Protein AF-A0A958U1J9-F1 (afdb_monomer)

Structure (mmCIF, N/CA/C/O backbone):
data_AF-A0A958U1J9-F1
#
_entry.id   AF-A0A958U1J9-F1
#
loop_
_atom_site.group_PDB
_atom_site.id
_atom_site.type_symbol
_atom_site.label_atom_id
_atom_site.label_alt_id
_atom_site.label_comp_id
_atom_site.label_asym_id
_atom_site.label_entity_id
_atom_site.label_seq_id
_atom_site.pdbx_PDB_ins_code
_atom_site.Cartn_x
_atom_site.Cartn_y
_atom_site.Cartn_z
_atom_site.occupancy
_atom_site.B_iso_or_equiv
_atom_site.auth_seq_id
_atom_site.auth_comp_id
_atom_site.auth_asym_id
_atom_site.auth_atom_id
_atom_site.pdbx_PDB_model_num
ATOM 1 N N . MET A 1 1 ? 37.761 16.733 13.595 1.00 35.94 1 MET A N 1
ATOM 2 C CA . MET A 1 1 ? 36.611 16.079 14.252 1.00 35.94 1 MET A CA 1
ATOM 3 C C . MET A 1 1 ? 35.349 16.746 13.735 1.00 35.94 1 MET A C 1
ATOM 5 O O . MET A 1 1 ? 35.043 17.845 14.166 1.00 35.94 1 MET A O 1
ATOM 9 N N . GLY A 1 2 ? 34.704 16.159 12.726 1.00 31.02 2 GLY A N 1
ATOM 10 C CA . GLY A 1 2 ? 33.433 16.655 12.197 1.00 31.02 2 GLY A CA 1
ATOM 11 C C . GLY A 1 2 ? 32.315 15.774 12.729 1.00 31.02 2 GLY A C 1
ATOM 12 O O . GLY A 1 2 ? 32.254 14.595 12.390 1.00 31.02 2 GLY A O 1
ATOM 13 N N . THR A 1 3 ? 31.477 16.317 13.603 1.00 31.41 3 THR A N 1
ATOM 14 C CA . THR A 1 3 ? 30.241 15.675 14.044 1.00 31.41 3 THR A CA 1
ATOM 15 C C . THR A 1 3 ? 29.249 15.708 12.887 1.00 31.41 3 THR A C 1
ATOM 17 O O . THR A 1 3 ? 28.712 16.752 12.530 1.00 31.41 3 THR A O 1
ATOM 20 N N . ILE A 1 4 ? 29.041 14.552 12.260 1.00 35.59 4 ILE A N 1
ATOM 21 C CA . ILE A 1 4 ? 27.973 14.347 11.284 1.00 35.59 4 ILE A CA 1
ATOM 22 C C . ILE A 1 4 ? 26.666 14.361 12.076 1.00 35.59 4 ILE A C 1
ATOM 24 O O . ILE A 1 4 ? 26.430 13.477 12.900 1.00 35.59 4 ILE A O 1
ATOM 28 N N . SER A 1 5 ? 25.847 15.393 11.862 1.00 32.66 5 SER A N 1
ATOM 29 C CA . SER A 1 5 ? 24.503 15.459 12.422 1.00 32.66 5 SER A CA 1
ATOM 30 C C . SER A 1 5 ? 23.692 14.294 11.869 1.00 32.66 5 SER A C 1
ATOM 32 O O . SER A 1 5 ? 23.512 14.159 10.656 1.00 32.66 5 SER A O 1
ATOM 34 N N . THR A 1 6 ? 23.208 13.442 12.760 1.00 35.81 6 THR A N 1
ATOM 35 C CA . THR A 1 6 ? 22.239 12.403 12.442 1.00 35.81 6 THR A CA 1
ATOM 36 C C . THR A 1 6 ? 20.972 13.075 11.922 1.00 35.81 6 THR A C 1
ATOM 38 O O . THR A 1 6 ? 20.286 13.761 12.673 1.00 35.81 6 THR A O 1
ATOM 41 N N . ASN A 1 7 ? 20.684 12.910 10.628 1.00 34.97 7 ASN A N 1
ATOM 42 C CA . ASN A 1 7 ? 19.399 13.277 10.043 1.00 34.97 7 ASN A CA 1
ATOM 43 C C . ASN A 1 7 ? 18.311 12.439 10.721 1.00 34.97 7 ASN A C 1
ATOM 45 O O . ASN A 1 7 ? 18.101 11.273 10.384 1.00 34.97 7 ASN A O 1
ATOM 49 N N . GLU A 1 8 ? 17.652 13.036 11.707 1.00 37.38 8 GLU A N 1
ATOM 50 C CA . GLU A 1 8 ? 16.479 12.477 12.357 1.00 37.38 8 GLU A CA 1
ATOM 51 C C . GLU A 1 8 ? 15.354 12.326 11.324 1.00 37.38 8 GLU A C 1
ATOM 53 O O . GLU A 1 8 ? 14.967 13.260 10.618 1.00 37.38 8 GLU A O 1
ATOM 58 N N . SER A 1 9 ? 14.850 11.100 11.198 1.00 40.97 9 SER A N 1
ATOM 59 C CA . SER A 1 9 ? 13.757 10.742 10.303 1.00 40.97 9 SER A CA 1
ATOM 60 C C . SER A 1 9 ? 12.461 11.441 10.732 1.00 40.97 9 SER A C 1
ATOM 62 O O . SER A 1 9 ? 11.835 11.044 11.712 1.00 40.97 9 SER A O 1
ATOM 64 N N . ASN A 1 10 ? 12.018 12.441 9.973 1.00 40.97 10 ASN A N 1
ATOM 65 C CA . ASN A 1 10 ? 10.866 13.300 10.293 1.00 40.97 10 ASN A CA 1
ATOM 66 C C . ASN A 1 10 ? 9.470 12.669 10.069 1.00 40.97 10 ASN A C 1
ATOM 68 O O . ASN A 1 10 ? 8.486 13.379 9.847 1.00 40.97 10 ASN A O 1
ATOM 72 N N . PHE A 1 11 ? 9.340 11.344 10.157 1.00 45.06 11 PHE A N 1
ATOM 73 C CA . PHE A 1 11 ? 8.036 10.676 10.082 1.00 45.06 11 PHE A CA 1
ATOM 74 C C . PHE A 1 11 ? 7.905 9.590 11.148 1.00 45.06 11 PHE A C 1
ATOM 76 O O . PHE A 1 11 ? 7.934 8.386 10.878 1.00 45.06 11 PHE A O 1
ATOM 83 N N . ASP A 1 12 ? 7.784 10.044 12.393 1.00 43.97 12 ASP A N 1
ATOM 84 C CA . ASP A 1 12 ? 7.410 9.204 13.519 1.00 43.97 12 ASP A CA 1
ATOM 85 C C . ASP A 1 12 ? 5.885 9.237 13.711 1.00 43.97 12 ASP A C 1
ATOM 87 O O . ASP A 1 12 ? 5.311 10.045 14.441 1.00 43.97 12 ASP A O 1
ATOM 91 N N . LEU A 1 13 ? 5.197 8.339 13.003 1.00 50.03 13 LEU A N 1
ATOM 92 C CA . LEU A 1 13 ? 3.745 8.159 13.108 1.00 50.03 13 LEU A CA 1
ATOM 93 C C . LEU A 1 13 ? 3.282 7.780 14.528 1.00 50.03 13 LEU A C 1
ATOM 95 O O . LEU A 1 13 ? 2.092 7.886 14.822 1.00 50.03 13 LEU A O 1
ATOM 99 N N . LYS A 1 14 ? 4.189 7.339 15.413 1.00 42.78 14 LYS A N 1
ATOM 100 C CA . LYS A 1 14 ? 3.844 6.998 16.801 1.00 42.78 14 LYS A CA 1
ATOM 101 C C . LYS A 1 14 ? 3.629 8.234 17.679 1.00 42.78 14 LYS A C 1
ATOM 103 O O . LYS A 1 14 ? 2.941 8.122 18.692 1.00 42.78 14 LYS A O 1
ATOM 108 N N . THR A 1 15 ? 4.173 9.394 17.305 1.00 38.66 15 THR A N 1
ATOM 109 C CA . THR A 1 15 ? 4.188 10.599 18.155 1.00 38.66 15 THR A CA 1
ATOM 110 C C . THR A 1 15 ? 3.290 11.734 17.661 1.00 38.66 15 THR A C 1
ATOM 112 O O . THR A 1 15 ? 2.997 12.655 18.428 1.00 38.66 15 THR A O 1
ATOM 115 N N . ARG A 1 16 ? 2.758 11.671 16.432 1.00 47.25 16 ARG A N 1
ATOM 116 C CA . ARG A 1 16 ? 1.786 12.669 15.955 1.00 47.25 16 ARG A CA 1
ATOM 117 C C . ARG A 1 16 ? 0.416 12.470 16.603 1.00 47.25 16 ARG A C 1
ATOM 119 O O . ARG A 1 16 ? -0.243 11.445 16.423 1.00 47.25 16 ARG A O 1
ATOM 126 N N . LYS A 1 17 ? -0.048 13.488 17.337 1.00 45.88 17 LYS A N 1
ATOM 127 C CA . LYS A 1 17 ? -1.454 13.575 17.750 1.00 45.88 17 LYS A CA 1
ATOM 128 C C . LYS A 1 17 ? -2.325 13.628 16.482 1.00 45.88 17 LYS A C 1
ATOM 130 O O . LYS A 1 17 ? -2.000 14.380 15.567 1.00 45.88 17 LYS A O 1
ATOM 135 N N . PRO A 1 18 ? -3.404 12.836 16.397 1.00 52.38 18 PRO A N 1
ATOM 136 C CA . PRO A 1 18 ? -4.291 12.853 15.239 1.00 52.38 18 PRO A CA 1
ATOM 137 C C . PRO A 1 18 ? -4.917 14.243 15.084 1.00 52.38 18 PRO A C 1
ATOM 139 O O . PRO A 1 18 ? -5.514 14.760 16.025 1.00 52.38 18 PRO A O 1
ATOM 142 N N . ASN A 1 19 ? -4.821 14.827 13.889 1.00 50.81 19 ASN A N 1
ATOM 143 C CA . ASN A 1 19 ? -5.411 16.141 13.598 1.00 50.81 19 ASN A CA 1
ATOM 144 C C . ASN A 1 19 ? -6.884 16.053 13.168 1.00 50.81 19 ASN A C 1
ATOM 146 O O . ASN A 1 19 ? -7.551 17.074 13.023 1.00 50.81 19 ASN A O 1
ATOM 150 N N . LYS A 1 20 ? -7.404 14.839 12.942 1.00 59.38 20 LYS A N 1
ATOM 151 C CA . LYS A 1 20 ? -8.797 14.611 12.562 1.00 59.38 20 LYS A CA 1
ATOM 152 C C . LYS A 1 20 ? -9.257 13.230 13.010 1.00 59.38 20 LYS A C 1
ATOM 154 O O . LYS A 1 20 ? -8.522 12.249 12.877 1.00 59.38 20 LYS A O 1
ATOM 159 N N . PHE A 1 21 ? -10.489 13.171 13.498 1.00 63.91 21 PHE A N 1
ATOM 160 C CA . PHE A 1 21 ? -11.200 11.926 13.728 1.00 63.91 21 PHE A CA 1
ATOM 161 C C . PHE A 1 21 ? -12.208 11.716 12.605 1.00 63.91 21 PHE A C 1
ATOM 163 O O . PHE A 1 21 ? -12.948 12.640 12.261 1.00 63.91 21 PHE A O 1
ATOM 170 N N . VAL A 1 22 ? -12.224 10.518 12.026 1.00 64.88 22 VAL A N 1
ATOM 171 C CA . VAL A 1 22 ? -13.209 10.140 11.007 1.00 64.88 22 VAL A CA 1
ATOM 172 C C . VAL A 1 22 ? -14.133 9.089 11.607 1.00 64.88 22 VAL A C 1
ATOM 174 O O . VAL A 1 22 ? -13.634 8.095 12.145 1.00 64.88 22 VAL A O 1
ATOM 177 N N . PRO A 1 23 ? -15.458 9.303 11.567 1.00 62.94 23 PRO A N 1
ATOM 178 C CA . PRO A 1 23 ? -16.388 8.292 12.012 1.00 62.94 23 PRO A CA 1
ATOM 179 C C . PRO A 1 23 ? -16.402 7.105 11.041 1.00 62.94 23 PRO A C 1
ATOM 181 O O . PRO A 1 23 ? -16.653 7.308 9.857 1.00 62.94 23 PRO A O 1
ATOM 184 N N . LEU A 1 24 ? -16.177 5.882 11.526 1.00 70.31 24 LEU A N 1
ATOM 185 C CA . LEU A 1 24 ? -16.237 4.662 10.713 1.00 70.31 24 LEU A CA 1
ATOM 186 C C . LEU A 1 24 ? -17.070 3.584 11.395 1.00 70.31 24 LEU A C 1
ATOM 188 O O . LEU A 1 24 ? -16.981 3.364 12.606 1.00 70.31 24 LEU A O 1
ATOM 192 N N . GLU A 1 25 ? -17.859 2.879 10.594 1.00 71.94 25 GLU A N 1
ATOM 193 C CA . GLU A 1 25 ? -18.501 1.646 11.017 1.00 71.94 25 GLU A CA 1
ATOM 194 C C . GLU A 1 25 ? -17.529 0.488 10.796 1.00 71.94 25 GLU A C 1
ATOM 196 O O . GLU A 1 25 ? -17.084 0.244 9.680 1.00 71.94 25 GLU A O 1
ATOM 201 N N . ILE A 1 26 ? -17.170 -0.199 11.880 1.00 80.38 26 ILE A N 1
ATOM 202 C CA . ILE A 1 26 ? -16.243 -1.328 11.841 1.00 80.38 26 ILE A CA 1
ATOM 203 C C . ILE A 1 26 ? -16.976 -2.579 12.305 1.00 80.38 26 ILE A C 1
ATOM 205 O O . ILE A 1 26 ? -17.521 -2.618 13.415 1.00 80.38 26 ILE A O 1
ATOM 209 N N . ASN A 1 27 ? -16.959 -3.606 11.457 1.00 85.31 27 ASN A N 1
ATOM 210 C CA . ASN A 1 27 ? -17.525 -4.913 11.765 1.00 85.31 27 ASN A CA 1
ATOM 211 C C . ASN A 1 27 ? -16.732 -5.632 12.880 1.00 85.31 27 ASN A C 1
ATOM 213 O O . ASN A 1 27 ? -15.617 -5.253 13.247 1.00 85.31 27 ASN A O 1
ATOM 217 N N . THR A 1 28 ? -17.312 -6.687 13.452 1.00 88.25 28 THR A N 1
ATOM 218 C CA . THR A 1 28 ? -16.688 -7.432 14.560 1.00 88.25 28 THR A CA 1
ATOM 219 C C . THR A 1 28 ? -15.345 -8.054 14.166 1.00 88.25 28 THR A C 1
ATOM 221 O O . THR A 1 28 ? -14.421 -8.079 14.976 1.00 88.25 28 THR A O 1
ATOM 224 N N . GLU A 1 29 ? -15.195 -8.501 12.917 1.00 91.31 29 GLU A N 1
ATOM 225 C CA . GLU A 1 29 ? -13.948 -9.096 12.429 1.00 91.31 29 GLU A CA 1
ATOM 226 C C . GLU A 1 29 ? -12.790 -8.088 12.454 1.00 91.31 29 GLU A C 1
ATOM 228 O O . GLU A 1 29 ? -11.730 -8.362 13.024 1.00 91.31 29 GLU A O 1
ATOM 233 N N . LEU A 1 30 ? -12.991 -6.897 11.889 1.00 89.12 30 LEU A N 1
ATOM 234 C CA . LEU A 1 30 ? -11.974 -5.853 11.857 1.00 89.12 30 LEU A CA 1
ATOM 235 C C . LEU A 1 30 ? -11.700 -5.294 13.262 1.00 89.12 30 LEU A C 1
ATOM 237 O O . LEU A 1 30 ? -10.545 -5.017 13.577 1.00 89.12 30 LEU A O 1
ATOM 241 N N . LYS A 1 31 ? -12.699 -5.227 14.156 1.00 89.25 31 LYS A N 1
ATOM 242 C CA . LYS A 1 31 ? -12.465 -4.904 15.580 1.00 89.25 31 LYS A CA 1
ATOM 243 C C . LYS A 1 31 ? -11.508 -5.895 16.247 1.00 89.25 31 LYS A C 1
ATOM 245 O O . LYS A 1 31 ? -10.578 -5.472 16.936 1.00 89.25 31 LYS A O 1
ATOM 250 N N . ASN A 1 32 ? -11.695 -7.193 16.009 1.00 91.69 32 ASN A N 1
ATOM 251 C CA . ASN A 1 32 ? -10.814 -8.228 16.551 1.00 91.69 32 ASN A CA 1
ATOM 252 C C . ASN A 1 32 ? -9.391 -8.102 15.986 1.00 91.69 32 ASN A C 1
ATOM 254 O O . ASN A 1 32 ? -8.423 -8.179 16.745 1.00 91.69 32 ASN A O 1
ATOM 258 N N . LYS A 1 33 ? -9.251 -7.828 14.680 1.00 92.62 33 LYS A N 1
ATOM 259 C CA . LYS A 1 33 ? -7.941 -7.564 14.058 1.00 92.62 33 LYS A CA 1
ATOM 260 C C . LYS A 1 33 ? -7.252 -6.345 14.674 1.00 92.62 33 LYS A C 1
ATOM 262 O O . LYS A 1 33 ? -6.084 -6.435 15.033 1.00 92.62 33 LYS A O 1
ATOM 267 N N . ILE A 1 34 ? -7.980 -5.245 14.872 1.00 90.25 34 ILE A N 1
ATOM 268 C CA . ILE A 1 34 ? -7.468 -4.021 15.508 1.00 90.25 34 ILE A CA 1
ATOM 269 C C . ILE A 1 34 ? -6.974 -4.291 16.927 1.00 90.25 34 ILE A C 1
ATOM 271 O O . ILE A 1 34 ? -5.879 -3.857 17.282 1.00 90.25 34 ILE A O 1
ATOM 275 N N . SER A 1 35 ? -7.748 -5.027 17.725 1.00 89.94 35 SER A N 1
ATOM 276 C CA . SER A 1 35 ? -7.340 -5.407 19.080 1.00 89.94 35 SER A CA 1
ATOM 277 C C . SER A 1 35 ? -6.049 -6.233 19.067 1.00 89.94 35 SER A C 1
ATOM 279 O O . SER A 1 35 ? -5.126 -5.938 19.825 1.00 89.94 35 SER A O 1
ATOM 281 N N . ASN A 1 36 ? -5.942 -7.192 18.142 1.00 92.62 36 ASN A N 1
ATOM 282 C CA . ASN A 1 36 ? -4.739 -7.999 17.964 1.00 92.62 36 ASN A CA 1
ATOM 283 C C . ASN A 1 36 ? -3.527 -7.172 17.492 1.00 92.62 36 ASN A C 1
ATOM 285 O O . ASN A 1 36 ? -2.417 -7.349 17.987 1.00 92.62 36 ASN A O 1
ATOM 289 N N . TRP A 1 37 ? -3.699 -6.238 16.556 1.00 92.94 37 TRP A N 1
ATOM 290 C CA . TRP A 1 37 ? -2.603 -5.363 16.125 1.00 92.94 37 TRP A CA 1
ATOM 291 C C . TRP A 1 37 ? -2.139 -4.433 17.242 1.00 92.94 37 TRP A C 1
ATOM 293 O O . TRP A 1 37 ? -0.935 -4.262 17.431 1.00 92.94 37 TRP A O 1
ATOM 303 N N . ALA A 1 38 ? -3.079 -3.887 18.016 1.00 88.69 38 ALA A N 1
ATOM 304 C CA . ALA A 1 38 ? -2.772 -3.041 19.160 1.00 88.69 38 ALA A CA 1
ATOM 305 C C . ALA A 1 38 ? -1.964 -3.794 20.229 1.00 88.69 38 ALA A C 1
ATOM 307 O O . ALA A 1 38 ? -0.962 -3.265 20.705 1.00 88.69 38 ALA A O 1
ATOM 308 N N . SER A 1 39 ? -2.337 -5.035 20.562 1.00 92.25 39 SER A N 1
ATOM 309 C CA . SER A 1 39 ? -1.599 -5.847 21.542 1.00 92.25 39 SER A CA 1
ATOM 310 C C . SER A 1 39 ? -0.209 -6.272 21.056 1.00 92.25 39 SER A C 1
ATOM 312 O O . SER A 1 39 ? 0.694 -6.461 21.868 1.00 92.25 39 SER A O 1
ATOM 314 N N . ASN A 1 40 ? -0.007 -6.365 19.738 1.00 90.81 40 ASN A N 1
ATOM 315 C CA . ASN A 1 40 ? 1.267 -6.747 19.121 1.00 90.81 40 ASN A CA 1
ATOM 316 C C . ASN A 1 40 ? 2.124 -5.556 18.654 1.00 90.81 40 ASN A C 1
ATOM 318 O O . ASN A 1 40 ? 3.117 -5.758 17.951 1.00 90.81 40 ASN A O 1
ATOM 322 N N . ASN A 1 41 ? 1.768 -4.319 19.024 1.00 89.62 41 ASN A N 1
ATOM 323 C CA . ASN A 1 41 ? 2.454 -3.094 18.589 1.00 89.62 41 ASN A CA 1
ATOM 324 C C . ASN A 1 41 ? 2.585 -2.960 17.058 1.00 89.62 41 ASN A C 1
ATOM 326 O O . ASN A 1 41 ? 3.547 -2.371 16.555 1.00 89.62 41 ASN A O 1
ATOM 330 N N . VAL A 1 42 ? 1.624 -3.507 16.311 1.00 90.62 42 VAL A N 1
ATOM 331 C CA . VAL A 1 42 ? 1.543 -3.353 14.857 1.00 90.62 42 VAL A CA 1
ATOM 332 C C . VAL A 1 42 ? 0.918 -1.998 14.558 1.00 90.62 42 VAL A C 1
ATOM 334 O O . VAL A 1 42 ? -0.133 -1.656 15.099 1.00 90.62 42 VAL A O 1
ATOM 337 N N . PHE A 1 43 ? 1.564 -1.212 13.698 1.00 90.69 43 PHE A N 1
ATOM 338 C CA . PHE A 1 43 ? 0.989 0.050 13.260 1.00 90.69 43 PHE A CA 1
ATOM 339 C C . PHE A 1 43 ? -0.217 -0.212 12.358 1.00 90.69 43 PHE A C 1
ATOM 341 O O . PHE A 1 43 ? -0.152 -1.028 11.446 1.00 90.69 43 PHE A O 1
ATOM 348 N N . TYR A 1 44 ? -1.303 0.515 12.574 1.00 90.69 44 TYR A N 1
ATOM 349 C CA . TYR A 1 44 ? -2.458 0.526 11.689 1.00 90.69 44 TYR A CA 1
ATOM 350 C C . TYR A 1 44 ? -3.036 1.934 11.646 1.00 90.69 44 TYR A C 1
ATOM 352 O O . TYR A 1 44 ? -2.857 2.722 12.580 1.00 90.69 44 TYR A O 1
ATOM 360 N N . GLY A 1 45 ? -3.731 2.266 10.567 1.00 89.56 45 GLY A N 1
ATOM 361 C CA . GLY A 1 45 ? -4.292 3.598 10.423 1.00 89.56 45 GLY A CA 1
ATOM 362 C C . GLY A 1 45 ? -5.193 3.762 9.216 1.00 89.56 45 GLY A C 1
ATOM 363 O O . GLY A 1 45 ? -5.317 2.880 8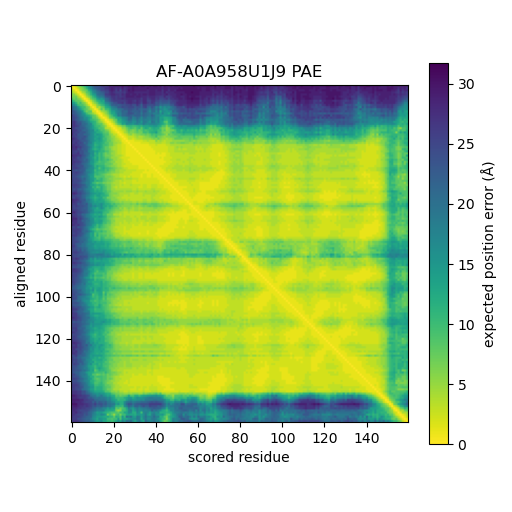.364 1.00 89.56 45 GLY A O 1
ATOM 364 N N . LEU A 1 46 ? -5.820 4.935 9.182 1.00 89.62 46 LEU A N 1
ATOM 365 C CA . LEU A 1 46 ? -6.558 5.426 8.032 1.00 89.62 46 LEU A CA 1
ATOM 366 C C . LEU A 1 46 ? -5.678 6.346 7.200 1.00 89.62 46 LEU A C 1
ATOM 368 O O . LEU A 1 46 ? -5.121 7.302 7.746 1.00 89.62 46 LEU A O 1
ATOM 372 N N . PHE A 1 47 ? -5.635 6.103 5.895 1.00 89.19 47 PHE A N 1
ATOM 373 C CA . PHE A 1 47 ? -4.892 6.922 4.945 1.00 89.19 47 PHE A CA 1
ATOM 374 C C . PHE A 1 47 ? -5.838 7.483 3.876 1.00 89.19 47 PHE A C 1
ATOM 376 O O . PHE A 1 47 ? -6.621 6.720 3.306 1.00 89.19 47 PHE A O 1
ATOM 383 N N . PRO A 1 48 ? -5.801 8.795 3.593 1.00 91.38 48 PRO A N 1
ATOM 384 C CA . PRO A 1 48 ? -6.584 9.373 2.509 1.00 91.38 48 PRO A CA 1
ATOM 385 C C . PRO A 1 48 ? -6.008 8.964 1.149 1.00 91.38 48 PRO A C 1
ATOM 387 O O . PRO A 1 48 ? -4.792 8.970 0.947 1.00 91.38 48 PRO A O 1
ATOM 390 N N . VAL A 1 49 ? -6.884 8.649 0.200 1.00 93.19 49 VAL A N 1
ATOM 391 C CA . VAL A 1 49 ? -6.500 8.354 -1.183 1.00 93.19 49 VAL A CA 1
ATOM 392 C C . VAL A 1 49 ? -6.506 9.641 -1.994 1.00 93.19 49 VAL A C 1
ATOM 394 O O . VAL A 1 49 ? -7.512 10.348 -2.052 1.00 93.19 49 VAL A O 1
ATOM 397 N N . VAL A 1 50 ? -5.377 9.928 -2.640 1.00 93.00 50 VAL A N 1
ATOM 398 C CA . VAL A 1 50 ? -5.195 11.083 -3.525 1.00 93.00 50 VAL A CA 1
ATOM 399 C C . VAL A 1 50 ? -4.916 10.594 -4.943 1.00 93.00 50 VAL A C 1
ATOM 401 O O . VAL A 1 50 ? -4.088 9.701 -5.147 1.00 93.00 50 VAL A O 1
ATOM 404 N N . GLY A 1 51 ? -5.594 11.205 -5.914 1.00 94.88 51 GLY A N 1
ATOM 405 C CA . GLY A 1 51 ? -5.537 10.835 -7.324 1.00 94.88 51 GLY A CA 1
ATOM 406 C C . GLY A 1 51 ? -6.367 9.597 -7.682 1.00 94.88 51 GLY A C 1
ATOM 407 O O . GLY A 1 51 ? -6.811 8.828 -6.829 1.00 94.88 51 GLY A O 1
ATOM 408 N N . ASP A 1 52 ? -6.521 9.373 -8.984 1.00 97.06 52 ASP A N 1
ATOM 409 C CA . ASP A 1 52 ? -7.435 8.394 -9.591 1.00 97.06 52 ASP A CA 1
ATOM 410 C C . ASP A 1 52 ? -6.745 7.086 -10.022 1.00 97.06 52 ASP A C 1
ATOM 412 O O . ASP A 1 52 ? -7.325 6.229 -10.692 1.00 97.06 52 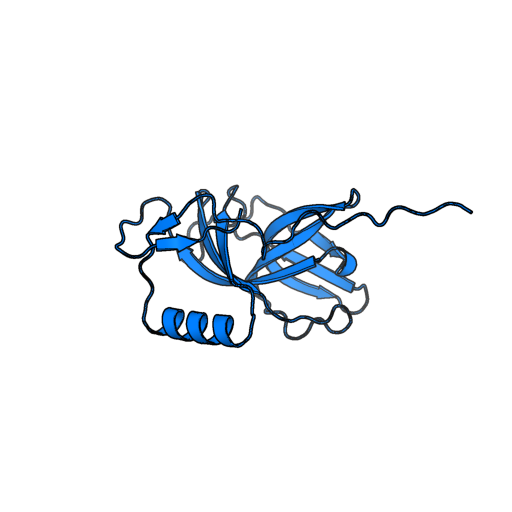ASP A O 1
ATOM 416 N N . SER A 1 53 ? -5.476 6.911 -9.650 1.00 97.50 53 SER A N 1
ATOM 417 C CA . SER A 1 53 ? -4.638 5.803 -10.124 1.00 97.50 53 SER A CA 1
ATOM 418 C C . SER A 1 53 ? -5.153 4.409 -9.730 1.00 97.50 53 SER A C 1
ATOM 420 O O . SER A 1 53 ? -4.796 3.412 -10.362 1.00 97.50 53 SER A O 1
ATOM 422 N N . MET A 1 54 ? -5.998 4.317 -8.702 1.00 97.56 54 MET A N 1
ATOM 423 C CA . MET A 1 54 ? -6.648 3.076 -8.262 1.00 97.56 54 MET A CA 1
ATOM 424 C C . MET A 1 54 ? -8.159 3.057 -8.548 1.00 97.56 54 MET A C 1
ATOM 426 O O . MET A 1 54 ? -8.849 2.107 -8.173 1.00 97.56 54 MET A O 1
ATOM 430 N N . THR A 1 55 ? -8.674 4.060 -9.261 1.00 97.31 55 THR A N 1
ATOM 431 C CA . THR A 1 55 ? -10.085 4.173 -9.646 1.00 97.31 55 THR A CA 1
ATOM 432 C C . THR A 1 55 ? -10.359 3.401 -10.939 1.00 97.31 55 THR A C 1
ATOM 434 O O . THR A 1 55 ? -9.641 3.534 -11.926 1.00 97.31 55 THR A O 1
ATOM 437 N N . CYS A 1 56 ? -11.393 2.560 -10.954 1.00 95.31 56 CYS A N 1
ATOM 438 C CA . CYS A 1 56 ? -11.823 1.821 -12.144 1.00 95.31 56 CYS A CA 1
ATOM 439 C C . CYS A 1 56 ? -13.326 1.481 -12.100 1.00 95.31 56 CYS A C 1
ATOM 441 O O . CYS A 1 56 ? -14.004 1.742 -11.111 1.00 95.31 56 CYS A O 1
ATOM 443 N N . ASN A 1 57 ? -13.858 0.876 -13.166 1.00 93.88 57 ASN A N 1
ATOM 444 C CA . ASN A 1 57 ? -15.303 0.655 -13.349 1.00 93.88 57 ASN A CA 1
ATOM 445 C C . ASN A 1 57 ? -15.818 -0.666 -12.737 1.00 93.88 57 ASN A C 1
ATOM 447 O O . ASN A 1 57 ? -16.716 -1.300 -13.285 1.00 93.88 57 ASN A O 1
ATOM 451 N N . ASN A 1 58 ? -15.221 -1.146 -11.644 1.00 93.00 58 ASN A N 1
ATOM 452 C CA . ASN A 1 58 ? -15.606 -2.415 -11.016 1.00 93.00 58 ASN A CA 1
ATOM 453 C C . ASN A 1 58 ? -15.556 -2.333 -9.478 1.00 93.00 58 ASN A C 1
ATOM 455 O O . ASN A 1 58 ? -15.141 -1.332 -8.901 1.00 93.00 58 ASN A O 1
ATOM 459 N N . LYS A 1 59 ? -15.946 -3.425 -8.808 1.00 91.19 59 LYS A N 1
ATOM 460 C CA . LYS A 1 59 ? -16.049 -3.501 -7.339 1.00 91.19 59 LYS A CA 1
ATOM 461 C C . LYS A 1 59 ? -14.725 -3.342 -6.579 1.00 91.19 59 LYS A C 1
ATOM 463 O O . LYS A 1 59 ? -14.768 -3.092 -5.385 1.00 91.19 59 LYS A O 1
ATOM 468 N N . LYS A 1 60 ? -13.566 -3.503 -7.231 1.00 93.12 60 LYS A N 1
ATOM 469 C CA . LYS A 1 60 ? -12.249 -3.313 -6.589 1.00 93.12 60 LYS A CA 1
ATOM 470 C C . LYS A 1 60 ? -11.744 -1.870 -6.689 1.00 93.12 60 LYS A C 1
ATOM 472 O O . LYS A 1 60 ? -10.620 -1.605 -6.282 1.00 93.12 60 LYS A O 1
ATOM 477 N N . SER A 1 61 ? -12.515 -0.965 -7.292 1.00 95.12 61 SER A N 1
ATOM 478 C CA . SER A 1 61 ? -12.145 0.444 -7.420 1.00 95.12 61 SER A CA 1
ATOM 479 C C . SER A 1 61 ? -11.835 1.062 -6.059 1.00 95.12 61 SER A C 1
ATOM 481 O O . SER A 1 61 ? -12.565 0.840 -5.097 1.00 95.12 61 SER A O 1
ATOM 483 N N . ILE A 1 62 ? -10.769 1.857 -6.000 1.00 96.31 62 ILE A N 1
ATOM 484 C CA . ILE A 1 62 ? -10.445 2.717 -4.862 1.00 96.31 62 ILE A CA 1
ATOM 485 C C . ILE A 1 62 ? -10.493 4.159 -5.388 1.00 96.31 62 ILE A C 1
ATOM 487 O O . ILE A 1 62 ? -9.541 4.606 -6.043 1.00 96.31 62 ILE A O 1
ATOM 491 N N . PRO A 1 63 ? -11.625 4.862 -5.206 1.00 95.19 63 PRO A N 1
ATOM 492 C CA . PRO A 1 63 ? -11.807 6.217 -5.711 1.00 95.19 63 PRO A CA 1
ATOM 493 C C . PRO A 1 63 ? -10.923 7.239 -4.997 1.00 95.19 63 PRO A C 1
ATOM 495 O O . PRO A 1 63 ? -10.617 7.099 -3.810 1.00 95.19 63 PRO A O 1
ATOM 498 N N . GLU A 1 64 ? -10.572 8.314 -5.697 1.00 94.06 64 GLU A N 1
ATOM 499 C CA . GLU A 1 64 ? -9.995 9.500 -5.064 1.00 94.06 64 GLU A CA 1
ATOM 500 C C . GLU A 1 64 ? -10.903 10.032 -3.940 1.00 94.06 64 GLU A C 1
ATOM 502 O O . GLU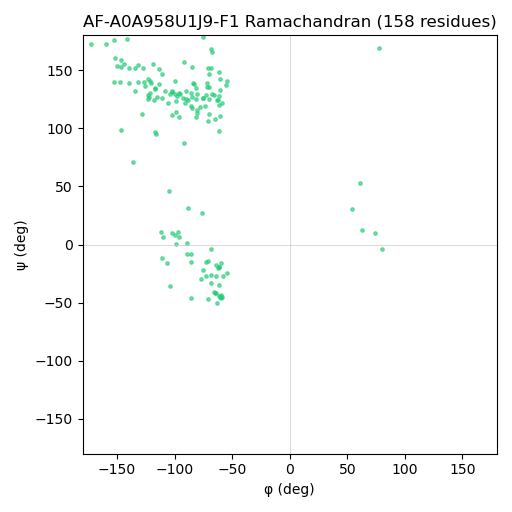 A 1 64 ? -12.131 10.057 -4.057 1.00 94.06 64 GLU A O 1
ATOM 507 N N . GLY A 1 65 ? -10.299 10.471 -2.834 1.00 90.06 65 GLY A N 1
ATOM 508 C CA . GLY A 1 65 ? -11.012 11.018 -1.680 1.00 90.06 65 GLY A CA 1
ATOM 509 C C . GLY A 1 65 ? -11.615 9.966 -0.746 1.00 90.06 65 GLY A C 1
ATOM 510 O O . GLY A 1 65 ? -12.153 10.340 0.297 1.00 90.06 65 GLY A O 1
ATOM 511 N N . SER A 1 66 ? -11.511 8.678 -1.088 1.00 92.44 66 SER A N 1
ATOM 512 C CA . SER A 1 66 ? -11.760 7.581 -0.150 1.00 92.44 66 SER A CA 1
ATOM 513 C C . SER A 1 66 ? -10.678 7.519 0.934 1.00 92.44 66 SER A C 1
ATOM 515 O O . SER A 1 66 ? -9.629 8.169 0.853 1.00 92.44 66 SER A O 1
ATOM 517 N N . PHE A 1 67 ? -10.934 6.720 1.963 1.00 91.81 67 PHE A N 1
ATOM 518 C CA . PHE A 1 67 ? -9.960 6.370 2.983 1.00 91.81 67 PHE A CA 1
ATOM 519 C C . PHE A 1 67 ? -9.692 4.872 2.948 1.00 91.81 67 PHE A C 1
ATOM 521 O O . PHE A 1 67 ? -10.624 4.073 2.940 1.00 91.81 67 PHE A O 1
ATOM 528 N N . ILE A 1 68 ? -8.423 4.485 2.992 1.00 93.12 68 ILE A N 1
ATOM 529 C CA . ILE A 1 68 ? -8.027 3.085 3.149 1.00 93.12 68 ILE A CA 1
ATOM 530 C C . ILE A 1 68 ? -7.653 2.830 4.604 1.00 93.12 68 ILE A C 1
ATOM 532 O O . ILE A 1 68 ? -6.861 3.572 5.191 1.00 93.12 68 ILE A O 1
ATOM 536 N N . PHE A 1 69 ? -8.221 1.781 5.191 1.00 93.00 69 PHE A N 1
ATOM 537 C CA . PHE A 1 69 ? -7.760 1.254 6.468 1.00 93.00 69 PHE A CA 1
ATOM 538 C C . PHE A 1 69 ? -6.722 0.175 6.191 1.00 93.00 69 PHE A C 1
ATOM 540 O O . PHE A 1 69 ? -7.017 -0.818 5.517 1.00 93.00 69 PHE A O 1
ATOM 547 N N . ALA A 1 70 ? -5.515 0.363 6.717 1.00 94.81 70 ALA A N 1
ATOM 548 C CA . ALA A 1 70 ? -4.417 -0.560 6.485 1.00 94.81 70 ALA A CA 1
ATOM 549 C C . ALA A 1 70 ? -3.586 -0.807 7.748 1.00 94.81 70 ALA A C 1
ATOM 551 O O . ALA A 1 70 ? -3.496 0.057 8.626 1.00 94.81 70 ALA A O 1
ATOM 552 N N . ALA A 1 71 ? -2.976 -1.989 7.820 1.00 93.88 71 ALA A N 1
ATOM 553 C CA . ALA A 1 71 ? -2.088 -2.404 8.902 1.00 93.88 71 ALA A CA 1
ATOM 554 C C . ALA A 1 71 ? -0.701 -2.758 8.356 1.00 93.88 71 ALA A C 1
ATOM 556 O O . ALA A 1 71 ? -0.573 -3.334 7.277 1.00 93.88 71 ALA A O 1
ATOM 557 N N . GLU A 1 72 ? 0.344 -2.384 9.089 1.00 94.06 72 GLU A N 1
ATOM 558 C CA . GLU A 1 72 ? 1.738 -2.606 8.716 1.00 94.06 72 GLU A CA 1
ATOM 559 C C . GLU A 1 72 ? 2.043 -4.104 8.713 1.00 94.06 72 GLU A C 1
ATOM 561 O O . GLU A 1 72 ? 1.787 -4.807 9.694 1.00 94.06 72 GLU A O 1
ATOM 566 N N . ILE A 1 73 ? 2.618 -4.588 7.615 1.00 92.75 73 ILE A N 1
ATOM 567 C CA . ILE A 1 73 ? 3.117 -5.957 7.527 1.00 92.75 73 ILE A CA 1
ATOM 568 C C . ILE A 1 73 ? 4.625 -5.964 7.743 1.00 92.75 73 ILE A C 1
ATOM 570 O O . ILE A 1 73 ? 5.356 -5.103 7.252 1.00 92.75 73 ILE A O 1
ATOM 574 N N . LYS A 1 74 ? 5.109 -6.972 8.469 1.00 86.38 74 LYS A N 1
ATOM 575 C CA . LYS A 1 74 ? 6.546 -7.224 8.561 1.00 86.38 74 LYS A CA 1
ATOM 576 C C . LYS A 1 74 ? 7.015 -7.804 7.231 1.00 86.38 74 LYS A C 1
ATOM 578 O O . LYS A 1 74 ? 6.445 -8.785 6.757 1.00 86.38 74 LYS A O 1
ATOM 583 N N . TYR A 1 75 ? 8.059 -7.220 6.658 1.00 82.81 75 TYR A N 1
ATOM 584 C CA . TYR A 1 75 ? 8.710 -7.739 5.462 1.00 82.81 75 TYR A CA 1
ATOM 585 C C . TYR A 1 75 ? 10.228 -7.718 5.646 1.00 82.81 75 TYR A C 1
ATOM 587 O O . TYR A 1 75 ? 10.756 -6.906 6.410 1.00 82.81 75 TYR A O 1
ATOM 595 N N . ASN A 1 76 ? 10.926 -8.624 4.965 1.00 82.69 76 ASN A N 1
ATOM 596 C CA . ASN A 1 76 ? 12.380 -8.654 4.935 1.00 82.69 76 ASN A CA 1
ATOM 597 C C . ASN A 1 76 ? 12.854 -8.141 3.562 1.00 82.69 76 ASN A C 1
ATOM 599 O O . ASN A 1 76 ? 12.501 -8.729 2.546 1.00 82.69 76 ASN A O 1
ATOM 603 N N . PRO A 1 77 ? 13.667 -7.078 3.472 1.00 77.38 77 PRO A N 1
ATOM 604 C CA . PRO A 1 77 ? 14.190 -6.613 2.184 1.00 77.38 77 PRO A CA 1
ATOM 605 C C . PRO A 1 77 ? 15.002 -7.668 1.415 1.00 77.38 77 PRO A C 1
ATOM 607 O O . PRO A 1 77 ? 15.038 -7.622 0.188 1.00 77.38 77 PRO A O 1
ATOM 610 N N . ASN A 1 78 ? 15.612 -8.623 2.127 1.00 78.94 78 ASN A N 1
ATOM 611 C CA . ASN A 1 78 ? 16.388 -9.729 1.553 1.00 78.94 78 ASN A CA 1
ATOM 612 C C . ASN A 1 78 ? 15.533 -10.968 1.242 1.00 78.94 78 ASN A C 1
ATOM 614 O O . ASN A 1 78 ? 16.034 -11.932 0.674 1.00 78.94 78 ASN A O 1
ATOM 618 N N . ASN A 1 79 ? 14.268 -10.974 1.665 1.00 81.50 79 ASN A N 1
ATOM 619 C CA . ASN A 1 79 ? 13.310 -12.029 1.365 1.00 81.50 79 ASN A CA 1
ATOM 620 C C . ASN A 1 79 ? 11.926 -11.391 1.235 1.00 81.50 79 ASN A C 1
ATOM 622 O O . ASN A 1 79 ? 11.260 -11.118 2.236 1.00 81.50 79 ASN A O 1
ATOM 626 N N . LEU A 1 80 ? 11.509 -11.143 -0.007 1.00 78.50 80 LEU A N 1
ATOM 627 C CA . LEU A 1 80 ? 10.277 -10.413 -0.308 1.00 78.50 80 LEU A CA 1
ATOM 628 C C . LEU A 1 80 ? 9.012 -11.193 0.075 1.00 78.50 80 LEU A C 1
ATOM 630 O O . LEU A 1 80 ? 7.911 -10.652 0.002 1.00 78.50 80 LEU A O 1
ATOM 634 N N . LEU A 1 81 ? 9.136 -12.432 0.542 1.00 78.50 81 LEU A N 1
ATOM 635 C CA . LEU A 1 81 ? 8.040 -13.168 1.155 1.00 78.50 81 LEU A CA 1
ATOM 636 C C . LEU A 1 81 ? 7.903 -12.789 2.644 1.00 78.50 81 LEU A C 1
ATOM 638 O O . LEU A 1 81 ? 8.906 -12.689 3.353 1.00 78.50 81 LEU A O 1
ATOM 642 N N . PRO A 1 82 ? 6.676 -12.594 3.166 1.00 76.31 82 PRO A N 1
ATOM 643 C CA . PRO A 1 82 ? 5.385 -12.951 2.572 1.00 76.31 82 PRO A CA 1
ATOM 644 C C . PRO A 1 82 ? 4.599 -11.749 2.000 1.00 76.31 82 PRO A C 1
ATOM 646 O O . PRO A 1 82 ? 3.404 -11.630 2.268 1.00 76.31 82 PRO A O 1
ATOM 649 N N . ILE A 1 83 ? 5.218 -10.834 1.240 1.00 83.94 83 ILE A N 1
ATOM 650 C CA . ILE A 1 83 ? 4.497 -9.668 0.692 1.00 83.94 83 ILE A CA 1
ATOM 651 C C . ILE A 1 83 ? 3.328 -10.136 -0.203 1.00 83.94 83 ILE A C 1
ATOM 653 O O . ILE A 1 83 ? 3.561 -10.825 -1.202 1.00 83.94 83 ILE A O 1
ATOM 657 N N . PRO A 1 84 ? 2.069 -9.752 0.098 1.00 86.06 84 PRO A N 1
ATOM 658 C CA . PRO A 1 84 ? 0.927 -10.132 -0.722 1.00 86.06 84 PRO A CA 1
ATOM 659 C C . PRO A 1 84 ? 1.021 -9.553 -2.137 1.00 86.06 84 PRO A C 1
ATOM 661 O O . PRO A 1 84 ? 1.091 -8.339 -2.331 1.00 86.06 84 PRO A O 1
ATOM 664 N N . ILE A 1 85 ? 0.953 -10.428 -3.141 1.00 88.31 85 ILE A N 1
ATOM 665 C CA . ILE A 1 85 ? 0.811 -10.036 -4.547 1.00 88.31 85 ILE A CA 1
ATOM 666 C C . ILE A 1 85 ? -0.665 -9.987 -4.951 1.00 88.31 85 ILE A C 1
ATOM 668 O O . ILE A 1 85 ? -1.514 -10.654 -4.357 1.00 88.31 85 ILE A O 1
ATOM 672 N N . LYS A 1 86 ? -0.977 -9.222 -6.003 1.00 87.44 86 LYS A N 1
ATOM 673 C CA . LYS A 1 86 ? -2.327 -9.115 -6.602 1.00 87.44 86 LYS A CA 1
ATOM 674 C C . LYS A 1 86 ? -3.413 -8.541 -5.674 1.00 87.44 86 LYS A C 1
ATOM 676 O O . LYS A 1 86 ? -4.590 -8.574 -6.029 1.00 87.44 86 LYS A O 1
ATOM 681 N N . LYS A 1 87 ? -3.024 -7.961 -4.538 1.00 92.25 87 LYS A N 1
ATOM 682 C CA . LYS A 1 87 ? -3.879 -7.164 -3.650 1.00 92.25 87 LYS A CA 1
ATOM 683 C C . LYS A 1 87 ? -3.420 -5.701 -3.646 1.00 92.25 87 LYS A C 1
ATOM 685 O O . LYS A 1 87 ? -2.233 -5.449 -3.874 1.00 92.25 87 LYS A O 1
ATOM 690 N N . PRO A 1 88 ? -4.327 -4.737 -3.421 1.00 95.06 88 PRO A N 1
ATOM 691 C CA . PRO A 1 88 ? -3.929 -3.350 -3.260 1.00 95.06 88 PRO A CA 1
ATOM 692 C C . PRO A 1 88 ? -3.226 -3.184 -1.905 1.00 95.06 88 PRO A C 1
ATOM 694 O O . PRO A 1 88 ? -3.686 -3.694 -0.886 1.00 95.06 88 PRO A O 1
ATOM 697 N N . MET A 1 89 ? -2.109 -2.467 -1.908 1.00 96.25 89 MET A N 1
ATOM 698 C CA . MET A 1 89 ? -1.271 -2.201 -0.741 1.00 96.25 89 MET A CA 1
ATOM 699 C C . MET A 1 89 ? -1.046 -0.696 -0.620 1.00 96.25 89 MET A C 1
ATOM 701 O O . MET A 1 89 ? -1.026 0.014 -1.634 1.00 96.25 89 MET A O 1
ATOM 705 N N . ALA A 1 90 ? -0.832 -0.215 0.603 1.00 96.50 90 ALA A N 1
ATOM 706 C CA . ALA A 1 90 ? -0.221 1.092 0.815 1.00 96.50 90 ALA A CA 1
ATOM 707 C C . ALA A 1 90 ? 1.283 0.893 1.040 1.00 96.50 90 ALA A C 1
ATOM 709 O O . ALA A 1 90 ? 1.691 0.048 1.833 1.00 96.50 90 ALA A O 1
ATOM 710 N N . ILE A 1 91 ? 2.118 1.630 0.318 1.00 96.00 91 ILE A N 1
ATOM 711 C CA . ILE A 1 91 ? 3.570 1.434 0.300 1.00 96.00 91 ILE A CA 1
ATOM 712 C C . ILE A 1 91 ? 4.215 2.782 0.577 1.00 96.00 91 ILE A C 1
ATOM 714 O O . ILE A 1 91 ? 4.104 3.701 -0.235 1.00 96.00 91 ILE A O 1
ATOM 718 N N . LEU A 1 92 ? 4.859 2.909 1.734 1.00 95.75 92 LEU A N 1
ATOM 719 C CA . LEU A 1 92 ? 5.625 4.097 2.082 1.00 95.75 92 LEU A CA 1
ATOM 720 C C . LEU A 1 92 ? 7.022 3.952 1.492 1.00 95.75 92 LEU A C 1
ATOM 722 O O . LEU A 1 92 ? 7.756 3.034 1.867 1.00 95.75 92 LEU A O 1
ATOM 726 N N . ILE A 1 93 ? 7.375 4.851 0.583 1.00 95.56 93 ILE A N 1
ATOM 727 C CA . ILE A 1 93 ? 8.676 4.876 -0.079 1.00 95.56 93 ILE A CA 1
ATOM 728 C C . ILE A 1 93 ? 9.418 6.172 0.219 1.00 95.56 93 ILE A C 1
ATOM 730 O O . ILE A 1 93 ? 8.788 7.200 0.452 1.00 95.56 93 ILE A O 1
ATOM 734 N N . ASN A 1 94 ? 10.742 6.132 0.123 1.00 95.19 94 ASN A N 1
ATOM 735 C CA . ASN A 1 94 ? 11.580 7.318 0.035 1.00 95.19 94 ASN A CA 1
ATOM 736 C C . ASN A 1 94 ? 12.019 7.510 -1.414 1.00 95.19 94 ASN A C 1
ATOM 738 O O . ASN A 1 94 ? 12.492 6.571 -2.059 1.00 95.19 94 ASN A O 1
ATOM 742 N N . ASP A 1 95 ? 11.864 8.723 -1.936 1.00 91.44 95 ASP A N 1
ATOM 743 C CA . ASP A 1 95 ? 12.459 9.072 -3.218 1.00 91.44 95 ASP A CA 1
ATOM 744 C C . ASP A 1 95 ? 13.975 9.306 -3.093 1.00 91.44 95 ASP A C 1
ATOM 746 O O . ASP A 1 95 ? 14.571 9.232 -2.017 1.00 91.44 95 ASP A O 1
ATOM 750 N N . ARG A 1 96 ? 14.619 9.606 -4.226 1.00 90.81 96 ARG A N 1
ATOM 751 C CA . ARG A 1 96 ? 16.069 9.852 -4.296 1.00 90.81 96 ARG A CA 1
ATOM 752 C C . ARG A 1 96 ? 16.533 11.052 -3.466 1.00 90.81 96 ARG A C 1
ATOM 754 O O . ARG A 1 96 ? 17.717 11.139 -3.166 1.00 90.81 96 ARG A O 1
ATOM 761 N N . ASN A 1 97 ? 15.621 11.952 -3.106 1.00 92.94 97 ASN A N 1
ATOM 762 C CA . ASN A 1 97 ? 15.893 13.126 -2.283 1.00 92.94 97 ASN A CA 1
ATOM 763 C C . ASN A 1 97 ? 15.559 12.871 -0.802 1.00 92.94 97 ASN A C 1
ATOM 765 O O . ASN A 1 97 ? 15.582 13.802 -0.000 1.00 92.94 97 ASN A O 1
ATOM 769 N N . GLY A 1 98 ? 15.216 11.630 -0.433 1.00 89.81 98 GLY A N 1
ATOM 770 C CA . GLY A 1 98 ? 14.813 11.263 0.922 1.00 89.81 98 GLY A CA 1
ATOM 771 C C . GLY A 1 98 ? 13.406 11.731 1.299 1.00 89.81 98 GLY A C 1
ATOM 772 O O . GLY A 1 98 ? 13.040 11.647 2.471 1.00 89.81 98 GLY A O 1
ATOM 773 N N . LYS A 1 99 ? 12.608 12.222 0.342 1.00 93.94 99 LYS A N 1
ATOM 774 C CA . LYS A 1 99 ? 11.226 12.625 0.603 1.00 93.94 99 LYS A CA 1
ATOM 775 C C . LYS A 1 99 ? 10.323 11.398 0.597 1.00 93.94 99 LYS A C 1
ATOM 777 O O . LYS A 1 99 ? 10.401 10.558 -0.300 1.00 93.94 99 LYS A O 1
ATOM 782 N N . GLU A 1 100 ? 9.450 11.325 1.594 1.00 92.75 100 GLU A N 1
ATOM 783 C CA . GLU A 1 100 ? 8.543 10.195 1.760 1.00 92.75 100 GLU A CA 1
ATOM 784 C C . GLU A 1 100 ? 7.285 10.358 0.902 1.00 92.75 100 GLU A C 1
ATOM 786 O O . GLU A 1 100 ? 6.701 11.443 0.825 1.00 92.75 100 GLU A O 1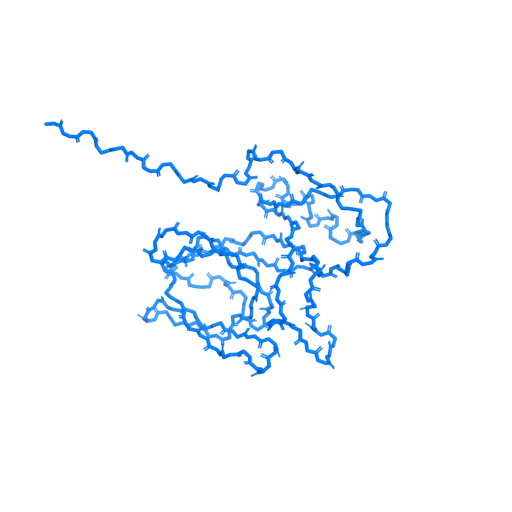
ATOM 791 N N . HIS A 1 101 ? 6.847 9.261 0.287 1.00 93.06 101 HIS A N 1
ATOM 792 C CA . HIS A 1 101 ? 5.614 9.182 -0.492 1.00 93.06 101 HIS A CA 1
ATOM 793 C C . HIS A 1 101 ? 4.850 7.919 -0.109 1.00 93.06 101 HIS A C 1
ATOM 795 O O . HIS A 1 101 ? 5.422 6.831 -0.080 1.00 93.06 101 HIS A O 1
ATOM 801 N N . LEU A 1 102 ? 3.549 8.046 0.153 1.00 94.81 102 LEU A N 1
ATOM 802 C CA . LEU A 1 102 ? 2.672 6.903 0.394 1.00 94.81 102 LEU A CA 1
ATOM 803 C C . LEU A 1 102 ? 1.908 6.565 -0.888 1.00 94.81 102 LEU A C 1
ATOM 805 O O . LEU A 1 102 ? 1.084 7.345 -1.362 1.00 94.81 102 LEU A O 1
ATOM 809 N N . LEU A 1 103 ? 2.182 5.394 -1.451 1.00 96.44 103 LEU A N 1
ATOM 810 C CA . LEU A 1 103 ? 1.594 4.935 -2.704 1.00 96.44 103 LEU A CA 1
ATOM 811 C C . LEU A 1 103 ? 0.512 3.891 -2.439 1.00 96.44 103 LEU A C 1
ATOM 813 O O . LEU A 1 103 ? 0.780 2.888 -1.790 1.00 96.44 103 LEU A O 1
ATOM 817 N N . CYS A 1 104 ? -0.679 4.068 -3.010 1.00 97.25 104 CYS A N 1
ATOM 818 C CA . CYS A 1 104 ? -1.684 3.006 -3.092 1.00 97.25 104 CYS A CA 1
ATOM 819 C C . CYS A 1 104 ? -1.575 2.315 -4.459 1.00 97.25 104 CYS A C 1
ATOM 821 O O . CYS A 1 104 ? -1.854 2.943 -5.489 1.00 97.25 104 CYS A O 1
ATOM 823 N N . LYS A 1 105 ? -1.094 1.065 -4.488 1.00 97.50 105 LYS A N 1
ATOM 824 C CA . LYS A 1 105 ? -0.845 0.282 -5.717 1.00 97.50 105 LYS A CA 1
ATOM 825 C C . LYS A 1 105 ? -0.986 -1.215 -5.463 1.00 97.50 105 LYS A C 1
ATOM 827 O O . LYS A 1 105 ? -0.888 -1.674 -4.331 1.00 97.50 105 LYS A O 1
ATOM 832 N N . THR A 1 106 ? -1.180 -1.992 -6.525 1.00 97.00 106 THR A N 1
ATOM 833 C CA . THR A 1 106 ? -1.054 -3.455 -6.465 1.00 97.00 106 THR A CA 1
ATOM 834 C C . THR A 1 106 ? 0.375 -3.869 -6.778 1.00 97.00 106 THR A C 1
ATOM 836 O O . THR A 1 106 ? 0.934 -3.436 -7.785 1.00 97.00 106 THR A O 1
ATOM 839 N N . ILE A 1 107 ? 0.944 -4.751 -5.959 1.00 95.50 107 ILE A N 1
ATOM 840 C CA . ILE A 1 107 ? 2.217 -5.406 -6.269 1.00 95.50 107 ILE A CA 1
ATOM 841 C C . ILE A 1 107 ? 1.918 -6.563 -7.223 1.00 95.50 107 ILE A C 1
ATOM 843 O O . ILE A 1 107 ? 1.218 -7.514 -6.860 1.00 95.50 107 ILE A O 1
ATOM 847 N N . PHE A 1 108 ? 2.383 -6.459 -8.468 1.00 95.56 108 PHE A N 1
ATOM 848 C CA . PHE A 1 108 ? 2.120 -7.468 -9.505 1.00 95.56 108 PHE A CA 1
ATOM 849 C C . PHE A 1 108 ? 3.344 -8.323 -9.838 1.00 95.56 108 PHE A C 1
ATOM 851 O O . PHE A 1 108 ? 3.193 -9.370 -10.465 1.00 95.56 108 PHE A O 1
ATOM 858 N N . PHE A 1 109 ? 4.531 -7.880 -9.426 1.00 94.12 109 PHE A N 1
ATOM 859 C CA . PHE A 1 109 ? 5.792 -8.555 -9.696 1.00 94.12 109 PHE A CA 1
ATOM 860 C C . PHE A 1 109 ? 6.772 -8.332 -8.544 1.00 94.12 109 PHE A C 1
ATOM 862 O O . PHE A 1 109 ? 6.854 -7.223 -8.010 1.00 94.12 109 PHE A O 1
ATOM 869 N N . LEU A 1 110 ? 7.506 -9.380 -8.183 1.00 92.38 110 LEU A N 1
ATOM 870 C CA . LEU A 1 110 ? 8.591 -9.354 -7.208 1.00 92.38 110 LEU A CA 1
ATOM 871 C C . LEU A 1 110 ? 9.845 -9.870 -7.912 1.00 92.38 110 LEU A C 1
ATOM 873 O O . LEU A 1 110 ? 9.824 -10.953 -8.493 1.00 92.38 110 LEU A O 1
ATOM 877 N N . ASP A 1 111 ? 10.907 -9.080 -7.869 1.00 90.19 111 ASP A N 1
ATOM 878 C CA . ASP A 1 111 ? 12.198 -9.387 -8.467 1.00 90.19 111 ASP A CA 1
ATOM 879 C C . ASP A 1 111 ? 13.239 -9.498 -7.357 1.00 90.19 111 ASP A C 1
ATOM 881 O O . ASP A 1 111 ? 13.783 -8.495 -6.888 1.00 90.19 111 ASP A O 1
ATOM 885 N N . GLU A 1 112 ? 13.480 -10.722 -6.899 1.00 86.69 112 GLU A N 1
ATOM 886 C CA . GLU A 1 112 ? 14.459 -10.985 -5.842 1.00 86.69 112 GLU A CA 1
ATOM 887 C C . GLU A 1 112 ? 15.899 -10.845 -6.345 1.00 86.69 112 GLU A C 1
ATOM 889 O O . GLU A 1 112 ? 16.781 -10.482 -5.572 1.00 86.69 112 GLU A O 1
ATOM 894 N N . VAL A 1 113 ? 16.136 -11.065 -7.644 1.00 88.06 113 VAL A N 1
ATOM 895 C CA . VAL A 1 113 ? 17.476 -11.001 -8.244 1.00 88.06 113 VAL A CA 1
ATOM 896 C C . VAL A 1 113 ? 17.965 -9.559 -8.296 1.00 88.06 113 VAL A C 1
ATOM 898 O O . VAL A 1 113 ? 19.096 -9.268 -7.908 1.00 88.06 113 VAL A O 1
ATOM 901 N N . PHE A 1 114 ? 17.113 -8.642 -8.755 1.00 88.62 114 PHE A N 1
ATOM 902 C CA . PHE A 1 114 ? 17.465 -7.226 -8.871 1.00 88.62 114 PHE A CA 1
ATOM 903 C C . PHE A 1 114 ? 16.965 -6.371 -7.700 1.00 88.62 114 PHE A C 1
ATOM 905 O O . PHE A 1 114 ? 17.192 -5.157 -7.700 1.00 88.62 114 PHE A O 1
ATOM 912 N N . GLY A 1 115 ? 16.284 -6.976 -6.721 1.00 90.38 115 GLY A N 1
ATOM 913 C CA . GLY A 1 115 ? 15.738 -6.288 -5.551 1.00 90.38 115 GLY A CA 1
ATOM 914 C C . GLY A 1 115 ? 14.723 -5.216 -5.940 1.00 90.38 115 GLY A C 1
ATOM 915 O O . GLY A 1 115 ? 14.872 -4.048 -5.571 1.00 90.38 115 GLY A O 1
ATOM 916 N N . ARG A 1 116 ? 13.714 -5.573 -6.741 1.00 93.38 116 ARG A N 1
ATOM 917 C CA . ARG A 1 116 ? 12.690 -4.634 -7.231 1.00 93.38 116 ARG A CA 1
ATOM 918 C C . ARG A 1 116 ? 11.288 -5.180 -7.037 1.00 93.38 116 ARG A C 1
ATOM 920 O O . ARG A 1 116 ? 11.063 -6.385 -7.047 1.00 93.38 116 ARG A O 1
ATOM 927 N N . ILE A 1 117 ? 10.324 -4.273 -6.932 1.00 94.69 117 ILE A N 1
ATOM 928 C CA . ILE A 1 117 ? 8.907 -4.622 -7.023 1.00 94.69 117 ILE A CA 1
ATOM 929 C C . ILE A 1 117 ? 8.252 -3.873 -8.177 1.00 94.69 117 ILE A C 1
ATOM 931 O O . ILE A 1 117 ? 8.526 -2.693 -8.411 1.00 94.69 117 ILE A O 1
ATOM 935 N N . GLY A 1 118 ? 7.395 -4.578 -8.910 1.00 96.56 118 GLY A N 1
ATOM 936 C CA . GLY A 1 118 ? 6.529 -4.008 -9.931 1.00 96.56 118 GLY A CA 1
ATOM 937 C C . GLY A 1 118 ? 5.215 -3.553 -9.311 1.00 96.56 118 GLY A C 1
ATOM 938 O O . GLY A 1 118 ? 4.504 -4.344 -8.681 1.00 96.56 118 GLY A O 1
ATOM 939 N N . LEU A 1 119 ? 4.886 -2.281 -9.515 1.00 97.62 119 LEU A N 1
ATOM 940 C CA . LEU A 1 119 ? 3.666 -1.643 -9.042 1.00 97.62 119 LEU A CA 1
ATOM 941 C C . LEU A 1 119 ? 2.722 -1.358 -10.205 1.00 97.62 119 LEU A C 1
ATOM 943 O O . LEU A 1 119 ? 3.124 -0.805 -11.229 1.00 97.62 119 LEU A O 1
ATOM 947 N N . ARG A 1 120 ? 1.454 -1.726 -10.014 1.00 97.56 120 ARG A N 1
ATOM 948 C CA . ARG A 1 120 ? 0.383 -1.575 -10.997 1.00 97.56 120 ARG A CA 1
ATOM 949 C C . ARG A 1 120 ? -0.807 -0.838 -10.410 1.00 97.56 120 ARG A C 1
ATOM 951 O O . ARG A 1 120 ? -1.228 -1.077 -9.274 1.00 97.56 120 ARG A O 1
ATOM 958 N N . SER A 1 121 ? -1.360 0.032 -11.237 1.00 97.62 121 SER A N 1
ATOM 959 C CA . SER A 1 121 ? -2.611 0.738 -11.009 1.00 97.62 121 SER A CA 1
ATOM 960 C C . SER A 1 121 ? -3.821 -0.088 -11.447 1.00 97.62 121 SER A C 1
ATOM 962 O O . SER A 1 121 ? -3.729 -0.925 -12.342 1.00 97.62 121 SER A O 1
ATOM 964 N N . TYR A 1 122 ? -4.986 0.145 -10.836 1.00 96.88 122 TYR A N 1
ATOM 965 C CA . TYR A 1 122 ? -6.246 -0.379 -11.386 1.00 96.88 122 TYR A CA 1
ATOM 966 C C . TYR A 1 122 ? -6.742 0.441 -12.574 1.00 96.88 122 TYR A C 1
ATOM 968 O O . TYR A 1 122 ? -7.396 -0.109 -13.460 1.00 96.88 122 TYR A O 1
ATOM 976 N N . ASN A 1 123 ? -6.417 1.732 -12.594 1.00 97.00 123 ASN A N 1
ATOM 977 C CA . ASN A 1 123 ? -6.683 2.612 -13.717 1.00 97.00 123 ASN A CA 1
ATOM 978 C C . ASN A 1 123 ? -5.638 2.377 -14.823 1.00 97.00 123 ASN A C 1
ATOM 980 O O . ASN A 1 123 ? -4.448 2.589 -14.600 1.00 97.00 123 ASN A O 1
ATOM 984 N N . HIS A 1 124 ? -6.076 1.953 -16.011 1.00 94.69 124 HIS A N 1
ATOM 985 C CA . HIS A 1 124 ? -5.198 1.611 -17.141 1.00 94.69 124 HIS A CA 1
ATOM 986 C C . HIS A 1 124 ? -4.515 2.825 -17.787 1.00 94.69 124 HIS A C 1
ATOM 988 O O . HIS A 1 124 ? -3.549 2.657 -18.527 1.00 94.69 124 HIS A O 1
ATOM 994 N N . ASN A 1 125 ? -4.980 4.041 -17.490 1.00 97.00 125 ASN A N 1
ATOM 995 C CA . ASN A 1 125 ? -4.328 5.271 -17.942 1.00 97.00 125 ASN A CA 1
ATOM 996 C C . ASN A 1 125 ? -3.012 5.543 -17.197 1.00 97.00 125 ASN A C 1
ATOM 998 O O . ASN A 1 125 ? -2.200 6.356 -17.638 1.00 97.00 125 ASN A O 1
ATOM 1002 N N . HIS A 1 126 ? -2.784 4.857 -16.074 1.00 96.94 126 HIS A N 1
ATOM 1003 C CA . HIS A 1 126 ? -1.564 4.961 -15.285 1.00 96.94 126 HIS A CA 1
ATOM 1004 C C . HIS A 1 126 ? -0.634 3.803 -15.631 1.00 96.94 126 HIS A C 1
ATOM 1006 O O . HIS A 1 126 ? -1.008 2.636 -15.525 1.00 96.94 126 HIS A O 1
ATOM 1012 N N . LYS A 1 127 ? 0.591 4.130 -16.048 1.00 96.62 127 LYS A N 1
ATOM 1013 C CA . LYS A 1 127 ? 1.590 3.128 -16.429 1.00 96.62 127 LYS A CA 1
ATOM 1014 C C . LYS A 1 127 ? 2.083 2.351 -15.211 1.00 96.62 127 LYS A C 1
ATOM 1016 O O . LYS A 1 127 ? 2.242 2.910 -14.126 1.00 96.62 127 LYS A O 1
ATOM 1021 N N . ASP A 1 128 ? 2.397 1.080 -15.434 1.00 97.50 128 ASP A N 1
ATOM 1022 C CA . ASP A 1 128 ? 3.164 0.286 -14.480 1.00 97.50 128 ASP A CA 1
ATOM 1023 C C . ASP 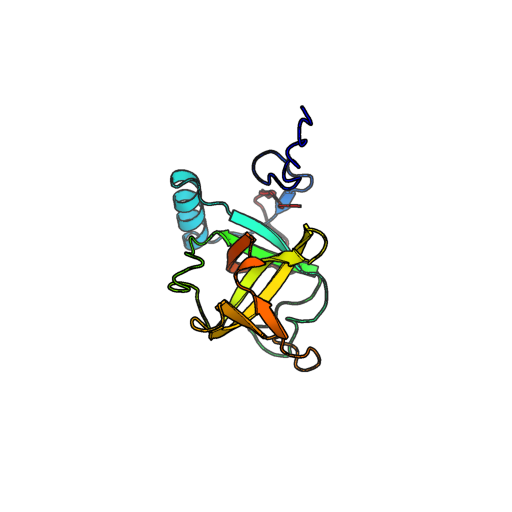A 1 128 ? 4.555 0.897 -14.279 1.00 97.50 128 ASP A C 1
ATOM 1025 O O . ASP A 1 128 ? 5.146 1.468 -15.202 1.00 97.50 128 ASP A O 1
ATOM 1029 N N . PHE A 1 129 ? 5.102 0.746 -13.077 1.00 95.38 129 PHE A N 1
ATOM 1030 C CA . PHE A 1 129 ? 6.463 1.175 -12.777 1.00 95.38 129 PHE A CA 1
ATOM 1031 C C . PHE A 1 129 ? 7.121 0.252 -11.756 1.00 95.38 129 PHE A C 1
ATOM 1033 O O . PHE A 1 129 ? 6.457 -0.461 -11.006 1.00 95.38 129 PHE A O 1
ATOM 1040 N N . PHE A 1 130 ? 8.451 0.268 -11.742 1.00 96.12 130 PHE A N 1
ATOM 1041 C CA . PHE A 1 130 ? 9.265 -0.565 -10.867 1.00 96.12 130 PHE A CA 1
ATOM 1042 C C . PHE A 1 130 ? 10.010 0.313 -9.876 1.00 96.12 130 PHE A C 1
ATOM 1044 O O . PHE A 1 130 ? 10.561 1.348 -10.258 1.00 96.12 130 PHE A O 1
ATOM 1051 N N . ILE A 1 131 ? 10.059 -0.120 -8.620 1.00 94.88 131 ILE A N 1
ATOM 1052 C CA . ILE A 1 131 ? 10.843 0.552 -7.584 1.00 94.88 131 ILE A CA 1
ATOM 1053 C C . ILE A 1 131 ? 11.844 -0.422 -6.954 1.00 94.88 131 ILE A C 1
ATOM 1055 O O . ILE A 1 131 ? 11.513 -1.598 -6.777 1.00 94.88 131 ILE A O 1
ATOM 1059 N N . PRO A 1 132 ? 13.062 0.035 -6.614 1.00 94.38 132 PRO A N 1
ATOM 1060 C CA . PRO A 1 132 ? 13.977 -0.734 -5.781 1.00 94.38 132 PRO A CA 1
ATOM 1061 C C . PRO A 1 132 ? 13.371 -1.004 -4.402 1.00 94.38 132 PRO A C 1
ATOM 1063 O O . PRO A 1 132 ? 12.741 -0.124 -3.813 1.00 94.38 132 PRO A O 1
ATOM 1066 N N . THR A 1 133 ? 13.612 -2.188 -3.851 1.00 92.94 133 THR A N 1
ATOM 1067 C CA . THR A 1 133 ? 13.180 -2.545 -2.490 1.00 92.94 133 THR A CA 1
ATOM 1068 C C . THR A 1 133 ? 13.861 -1.674 -1.439 1.00 92.94 133 THR A C 1
ATOM 1070 O O . THR A 1 133 ? 13.256 -1.369 -0.418 1.00 92.94 133 THR A O 1
ATOM 1073 N N . SER A 1 134 ? 15.062 -1.165 -1.733 1.00 92.44 134 SER A N 1
ATOM 1074 C CA . SER A 1 134 ? 15.775 -0.193 -0.897 1.00 92.44 134 SER A CA 1
ATOM 1075 C C . SER A 1 134 ? 15.042 1.138 -0.716 1.00 92.44 134 SER A C 1
ATOM 1077 O O . SER A 1 134 ? 15.350 1.875 0.217 1.00 92.44 134 SER A O 1
ATOM 1079 N N . PHE A 1 135 ? 14.079 1.465 -1.583 1.00 94.94 135 PHE A N 1
ATOM 1080 C CA . PHE A 1 135 ? 13.261 2.671 -1.430 1.00 94.94 135 PHE A CA 1
ATOM 1081 C C . PHE A 1 135 ? 12.059 2.427 -0.516 1.00 94.94 135 PHE A C 1
ATOM 1083 O O . PHE A 1 135 ? 11.438 3.389 -0.075 1.00 94.94 135 PHE A O 1
ATOM 1090 N N . ILE A 1 136 ? 11.708 1.173 -0.221 1.00 93.94 136 ILE A N 1
ATOM 1091 C CA . ILE A 1 136 ? 10.533 0.831 0.578 1.00 93.94 136 ILE A CA 1
ATOM 1092 C C . ILE A 1 136 ? 10.863 1.002 2.058 1.00 93.94 136 ILE A C 1
ATOM 1094 O O . ILE A 1 136 ? 11.658 0.263 2.634 1.00 93.94 136 ILE A O 1
ATOM 1098 N N . LYS A 1 137 ? 10.189 1.944 2.712 1.00 92.94 137 LYS A N 1
ATOM 1099 C CA . LYS A 1 137 ? 10.303 2.147 4.157 1.00 92.94 137 LYS A CA 1
ATOM 1100 C C . LYS A 1 137 ? 9.343 1.236 4.916 1.00 92.94 137 LYS A C 1
ATOM 1102 O O . LYS A 1 137 ? 9.740 0.626 5.904 1.00 92.94 137 LYS A O 1
ATOM 1107 N N . ARG A 1 138 ? 8.083 1.152 4.470 1.00 93.69 138 ARG A N 1
ATOM 1108 C CA . ARG A 1 138 ? 7.024 0.335 5.094 1.00 93.69 138 ARG A CA 1
ATOM 1109 C C . ARG A 1 138 ? 6.008 -0.142 4.064 1.00 93.69 138 ARG A C 1
ATOM 1111 O O . ARG A 1 138 ? 5.783 0.526 3.055 1.00 93.69 138 ARG A O 1
ATOM 1118 N N . ILE A 1 139 ? 5.360 -1.264 4.357 1.00 94.56 139 ILE A N 1
ATOM 1119 C CA . ILE A 1 139 ? 4.259 -1.812 3.562 1.00 94.56 139 ILE A CA 1
ATOM 1120 C C . ILE A 1 139 ? 3.067 -2.033 4.491 1.00 94.56 139 ILE A C 1
ATOM 1122 O O . ILE A 1 139 ? 3.228 -2.561 5.590 1.00 94.56 139 ILE A O 1
ATOM 1126 N N . PHE A 1 140 ? 1.876 -1.655 4.037 1.00 95.25 140 PHE A N 1
ATOM 1127 C CA . PHE A 1 140 ? 0.628 -1.846 4.761 1.00 95.25 140 PHE A CA 1
ATOM 1128 C C . PHE A 1 140 ? -0.361 -2.649 3.910 1.00 95.25 140 PHE A C 1
ATOM 1130 O O . PHE A 1 140 ? -0.624 -2.298 2.753 1.00 95.25 140 PHE A O 1
ATOM 1137 N N . GLU A 1 141 ? -0.916 -3.716 4.484 1.00 94.94 141 GLU A N 1
ATOM 1138 C CA . GLU A 1 141 ? -2.022 -4.464 3.885 1.00 94.94 141 GLU A CA 1
ATOM 1139 C C . GLU A 1 141 ? -3.317 -3.672 4.056 1.00 94.94 141 GLU A C 1
ATOM 1141 O O . GLU A 1 141 ? -3.663 -3.262 5.165 1.00 94.94 141 GLU A O 1
ATOM 1146 N N . ILE A 1 142 ? -4.022 -3.437 2.947 1.00 95.00 142 ILE A N 1
ATOM 1147 C CA . ILE A 1 142 ? -5.319 -2.761 2.956 1.00 95.00 142 ILE A CA 1
ATOM 1148 C C . ILE A 1 142 ? -6.393 -3.782 3.324 1.00 95.00 142 ILE A C 1
ATOM 1150 O O . ILE A 1 142 ? -6.533 -4.812 2.662 1.00 95.00 142 ILE A O 1
ATOM 1154 N N . HIS A 1 143 ? -7.165 -3.473 4.363 1.00 93.06 143 HIS A N 1
ATOM 1155 C CA . HIS A 1 143 ? -8.241 -4.333 4.851 1.00 93.06 143 HIS A CA 1
ATOM 1156 C C . HIS A 1 143 ? -9.625 -3.833 4.453 1.00 93.06 143 HIS A C 1
ATOM 1158 O O . HIS A 1 143 ? -10.485 -4.654 4.167 1.00 93.06 143 HIS A O 1
ATOM 1164 N N . GLU A 1 144 ? -9.832 -2.515 4.421 1.00 92.38 144 GLU A N 1
ATOM 1165 C CA . GLU A 1 144 ? -11.122 -1.902 4.086 1.00 92.38 144 GLU A CA 1
ATOM 1166 C C . GLU A 1 144 ? -10.923 -0.574 3.346 1.00 92.38 144 GLU A C 1
ATOM 1168 O O . GLU A 1 144 ? -9.916 0.119 3.539 1.00 92.38 144 GLU A O 1
ATOM 1173 N N . VAL A 1 145 ? -11.911 -0.212 2.525 1.00 91.75 145 VAL A N 1
ATOM 1174 C CA . VAL A 1 145 ? -11.985 1.063 1.800 1.00 91.75 145 VAL A CA 1
ATOM 1175 C C . VAL A 1 145 ? -13.286 1.756 2.186 1.00 91.75 145 VAL A C 1
ATOM 1177 O O . VAL A 1 145 ? -14.359 1.171 2.072 1.00 91.75 145 VAL A O 1
ATOM 1180 N N . TYR A 1 146 ? -13.191 3.005 2.631 1.00 88.62 146 TYR A N 1
ATOM 1181 C CA . TYR A 1 146 ? -14.319 3.807 3.090 1.00 88.62 146 TYR A CA 1
ATOM 1182 C C . TYR A 1 146 ? -14.525 5.004 2.167 1.00 88.62 146 TYR A C 1
ATOM 1184 O O . TYR A 1 146 ? -13.605 5.795 1.941 1.00 88.62 146 TYR A O 1
ATOM 1192 N N . ASP A 1 147 ? -15.743 5.170 1.662 1.00 83.44 147 ASP A N 1
ATOM 1193 C CA . ASP A 1 147 ? -16.094 6.313 0.825 1.00 83.44 147 ASP A CA 1
ATOM 1194 C C . ASP A 1 147 ? -16.156 7.620 1.626 1.00 83.44 147 ASP A C 1
ATOM 1196 O O . ASP A 1 147 ? -16.522 7.655 2.804 1.00 83.44 147 ASP A O 1
ATOM 1200 N N . ARG A 1 148 ? -15.881 8.737 0.941 1.00 71.00 148 ARG A N 1
ATOM 1201 C CA . ARG A 1 148 ? -15.882 10.100 1.505 1.00 71.00 148 ARG A CA 1
ATOM 1202 C C . ARG A 1 148 ? -17.195 10.493 2.203 1.00 71.00 148 ARG A C 1
ATOM 1204 O O . ARG A 1 148 ? -17.186 11.376 3.056 1.00 71.00 148 ARG A O 1
ATOM 1211 N N . ASN A 1 149 ? -18.308 9.858 1.833 1.00 64.12 149 ASN A N 1
ATOM 1212 C CA . ASN A 1 149 ? -19.663 10.217 2.258 1.00 64.12 149 ASN A CA 1
ATOM 1213 C C . ASN A 1 149 ? -20.238 9.315 3.366 1.00 64.12 149 ASN A C 1
ATOM 1215 O O . ASN A 1 149 ? -21.435 9.404 3.652 1.00 64.12 149 ASN A O 1
ATOM 1219 N N . MET A 1 150 ? -19.442 8.436 3.987 1.00 58.12 150 MET A N 1
ATOM 1220 C CA . MET A 1 150 ? -19.971 7.550 5.028 1.00 58.12 150 MET A CA 1
ATOM 1221 C C . MET A 1 150 ? -20.399 8.318 6.289 1.00 58.12 150 MET A C 1
ATOM 1223 O O . MET A 1 150 ? -19.648 9.109 6.859 1.00 58.12 150 MET A O 1
ATOM 1227 N N . LYS A 1 151 ? -21.632 8.051 6.737 1.00 42.97 151 LYS A N 1
ATOM 1228 C CA . LYS A 1 151 ? -22.178 8.464 8.039 1.00 42.97 151 LYS A CA 1
ATOM 1229 C C . LYS A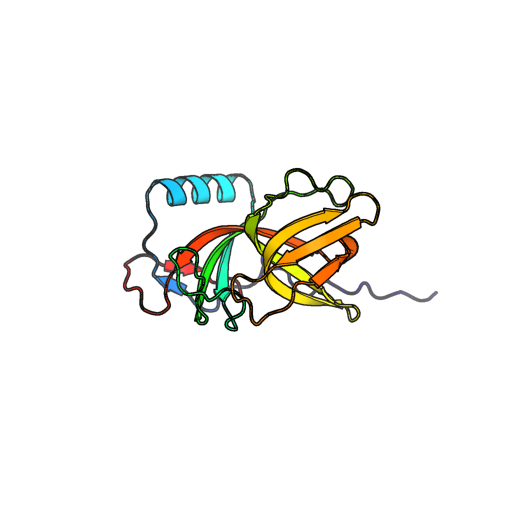 1 151 ? -21.935 7.331 9.041 1.00 42.97 151 LYS A C 1
ATOM 1231 O O . LYS A 1 151 ? -22.368 6.221 8.762 1.00 42.97 151 LYS A O 1
ATOM 1236 N N . ALA A 1 152 ? -21.305 7.575 10.196 1.00 44.75 152 ALA A N 1
ATOM 1237 C CA . ALA A 1 152 ? -21.179 6.547 11.245 1.00 44.75 152 ALA A CA 1
ATOM 1238 C C . ALA A 1 152 ? -20.875 7.096 12.658 1.00 44.75 152 ALA A C 1
ATOM 1240 O O . ALA A 1 152 ? -20.636 8.285 12.842 1.00 44.75 152 ALA A O 1
ATOM 1241 N N . HIS A 1 153 ? -20.920 6.194 13.650 1.00 41.75 153 HIS A N 1
ATOM 1242 C CA . HIS A 1 153 ? -21.111 6.442 15.090 1.00 41.75 153 HIS A CA 1
ATOM 1243 C C . HIS A 1 153 ? -19.872 6.140 15.984 1.00 41.75 153 HIS A C 1
ATOM 1245 O O . HIS A 1 153 ? -20.001 6.130 17.203 1.00 41.75 153 HIS A O 1
ATOM 1251 N N . ASN A 1 154 ? -18.675 5.889 15.424 1.00 43.56 154 ASN A N 1
ATOM 1252 C CA . ASN A 1 154 ? -17.430 5.616 16.180 1.00 43.56 154 ASN A CA 1
ATOM 1253 C C . ASN A 1 154 ? -16.213 6.298 15.538 1.00 43.56 154 ASN A C 1
ATOM 1255 O O . ASN A 1 154 ? -16.083 6.241 14.325 1.00 43.56 154 ASN A O 1
ATOM 1259 N N . TYR A 1 155 ? -15.295 6.880 16.318 1.00 48.59 155 TYR A N 1
ATOM 1260 C CA . TYR A 1 155 ? -14.205 7.735 15.815 1.00 48.59 155 TYR A CA 1
ATOM 1261 C C . TYR A 1 155 ? -12.859 7.003 15.650 1.00 48.59 155 TYR A C 1
ATOM 1263 O O . TYR A 1 155 ? -12.339 6.443 16.614 1.00 48.59 155 TYR A O 1
ATOM 1271 N N . PHE A 1 156 ? -12.239 7.091 14.465 1.00 56.81 156 PHE A N 1
ATOM 1272 C CA . PHE A 1 156 ? -10.882 6.590 14.197 1.00 56.81 156 PHE A CA 1
ATOM 1273 C C . PHE A 1 156 ? -9.876 7.714 13.966 1.00 56.81 156 PHE A C 1
ATOM 1275 O O . PHE A 1 156 ? -10.202 8.765 13.412 1.00 56.81 156 PHE A O 1
ATOM 1282 N N . LYS A 1 157 ? -8.630 7.468 14.388 1.00 55.28 157 LYS A N 1
ATOM 1283 C CA . LYS A 1 157 ? -7.495 8.369 14.171 1.00 55.28 157 LYS A CA 1
ATOM 1284 C C . LYS A 1 157 ? -7.030 8.273 12.718 1.00 55.28 157 LYS A C 1
ATOM 1286 O O . LYS A 1 157 ? -6.710 7.183 12.247 1.00 55.28 157 LYS A O 1
ATOM 1291 N N . VAL A 1 158 ? -6.960 9.411 12.034 1.00 52.41 158 VAL A N 1
ATOM 1292 C CA . VAL A 1 158 ? -6.323 9.504 10.714 1.00 52.41 158 VAL A CA 1
ATOM 1293 C C . VAL A 1 158 ? -4.825 9.706 10.913 1.00 52.41 158 VAL A C 1
ATOM 1295 O O . VAL A 1 158 ? -4.417 10.617 11.638 1.00 52.41 158 VAL A O 1
ATOM 1298 N N . ALA A 1 159 ? -4.019 8.856 10.280 1.00 55.38 159 ALA A N 1
ATOM 1299 C CA . ALA A 1 159 ? -2.578 9.038 10.207 1.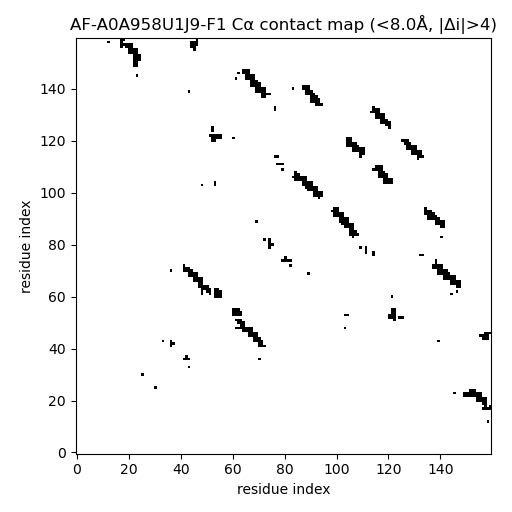00 55.38 159 ALA A CA 1
ATOM 1300 C C . ALA A 1 159 ? -2.288 10.036 9.072 1.00 55.38 159 ALA A C 1
ATOM 1302 O O 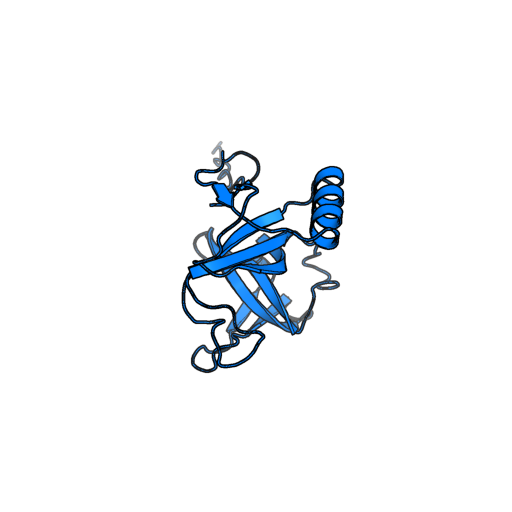. ALA A 1 159 ? -2.519 9.718 7.906 1.00 55.38 159 ALA A O 1
ATOM 1303 N N . LEU A 1 160 ? -1.853 11.253 9.424 1.00 46.72 160 LEU A N 1
ATOM 1304 C CA . LEU A 1 160 ? -1.428 12.304 8.487 1.00 46.72 160 LEU A CA 1
ATOM 1305 C C . LEU A 1 160 ? 0.076 12.578 8.600 1.00 46.72 160 LEU A C 1
ATOM 1307 O O . LEU A 1 160 ? 0.586 12.755 9.735 1.00 46.72 160 LEU A O 1
#

Radius of gyration: 16.84 Å; Cα contacts (8 Å, |Δi|>4): 296; chains: 1; bounding box: 59×30×40 Å

pLDDT: mean 81.71, std 19.71, range [31.02, 97.62]

Solvent-accessible surface area (backbone atoms only — not comparable to full-atom values): 9516 Å² total; per-residue (Å²): 139,82,84,78,77,78,81,74,75,92,74,58,80,89,75,62,75,59,90,47,72,48,46,49,82,74,56,72,68,58,49,53,50,50,54,53,30,58,77,67,7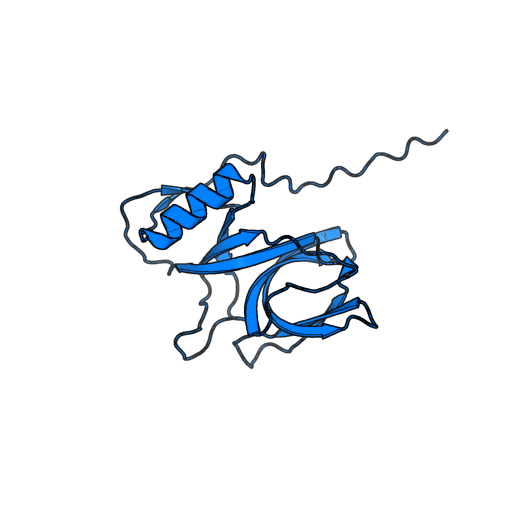3,42,57,64,38,33,37,79,38,79,60,54,47,32,26,50,100,55,94,82,40,45,49,51,59,18,33,39,36,31,35,52,55,86,74,40,90,93,40,69,66,79,65,70,63,81,41,60,28,40,36,34,29,40,50,98,85,68,50,75,46,79,43,72,33,22,34,75,43,80,37,81,88,79,38,31,36,31,38,34,46,64,15,82,91,42,77,70,50,74,45,54,47,89,33,54,74,47,42,22,50,56,78,48,77,44,62,74,81,65,84,52,92,40,79,40,61,37,62,127

Mean predicted aligned error: 8.75 Å

Secondary structure (DSSP, 8-state):
---------S--TTTPPPS-EEE----HHHHHHHHHHHHTT--EEEEE--SSTT--SSTT---TT-EEEEEEEP-BTTB-TTPPSSSEEEEEEE-TTS-EEEEEEEEEEEETTTTEEEEE-SSTTSPPEEEEGGGEEEEEEEEEEE-TT---SSEEEB--

Nearest PDB structures (foldseek):
  1zq1-assembly1_B  TM=6.584E-01  e=1.397E-01  Pyrococcus abyssi
  7r1d-assembly1_C  TM=5.665E-01  e=8.134E-02  Homo sapiens
  6au2-assembly1_A  TM=4.250E-01  e=1.978E+00  Homo sapiens
  6bhi-assembly1_A  TM=5.002E-01  e=4.453E+00  Homo sapiens
  2iml-assembly2_B  TM=4.991E-01  e=8.073E+00  Archaeoglobus fulgidus

Sequence (160 aa):
MGTISTNESNFDLKTRKPNKFVPLEINTELKNKISNWASNNVFYGLFPVVGDSMTCNNKKSIPEGSFIFAAEIKYNPNNLLPIPIKKPMAILINDRNGKEHLLCKTIFFLDEVFGRIGLRSYNHNHKDFFIPTSFIKRIFEIHEVYDRNMKAHNYFKVAL

Foldseek 3Di:
DDPDDDPDQPDDLVPDDFPDWDFDDDDPVVVVVVVVCVVVVWDKAKEAAADQQQADDDPRGQGHRKIFTWIWDDADLLHRPPPDAPAWKWWWFADPVRDIDTDTFGFHDADNPQQKTWTHTPDPVDDIDIDHSVRTPTMIGTDDIGHNPDDHDDIGGHRD